Protein AF-A0A3R6S702-F1 (afdb_monomer_lite)

Radius of gyration: 28.28 Å; chains: 1; bounding box: 38×88×32 Å

Sequence (125 aa):
MRTKDLLLLLFPLCTITIVCCNTTRNQTASSFKKETTITDSKANKVADLNDIKAIFKNNAPYTYNNGFILNKSGETIAYCSNGYILDKNKKTLGYYSNGYILDSNYKTIGNYANGYITLKKNETE

pLDDT: mean 70.96, std 25.51, range [30.61, 97.12]

Secondary structure (DSSP, 8-state):
------------------------------PPP-------SS------TTSGGGTS-TT--EEEETTEEE-TTS-EEEEEETTEEE-TTS-EEEEEETTEEE-TTS-EEEEEETTEEEEPP----

Foldseek 3Di:
DDDDDDDDDDDDDDDDDDDDDDDDDDDDDDDDDDDDDDDDDDPPPPPPCQAPVVLCPPQFKWFADPQFIAGPVRDGQWGHDPQFTAGPVRRGRFGDDDQFTAIPVRHTQWGHDPGIIGGDDPPPD

Structure (mmCIF, N/CA/C/O backbone):
data_AF-A0A3R6S702-F1
#
_entry.id   AF-A0A3R6S702-F1
#
loop_
_atom_site.group_PDB
_atom_site.id
_atom_site.type_symbol
_atom_site.label_atom_id
_atom_site.label_alt_id
_atom_site.label_comp_id
_atom_site.label_asym_id
_atom_site.label_entity_id
_atom_site.label_seq_id
_atom_site.pdbx_PDB_ins_code
_atom_site.Cartn_x
_atom_site.Cartn_y
_atom_site.Cartn_z
_atom_site.occupancy
_atom_site.B_iso_or_equiv
_atom_site.auth_seq_id
_atom_site.auth_comp_id
_atom_site.auth_asym_id
_atom_site.auth_atom_id
_atom_site.pdbx_PDB_model_num
ATOM 1 N N . MET A 1 1 ? 8.683 74.726 2.791 1.00 32.12 1 MET A N 1
ATOM 2 C CA . MET A 1 1 ? 7.694 75.799 3.049 1.00 32.12 1 MET A CA 1
ATOM 3 C C . MET A 1 1 ? 6.837 75.962 1.806 1.00 32.12 1 MET A C 1
ATOM 5 O O . MET A 1 1 ? 7.447 76.091 0.762 1.00 32.12 1 MET A O 1
ATOM 9 N N . ARG A 1 2 ? 5.495 75.930 1.964 1.00 39.50 2 ARG A N 1
ATOM 10 C CA . ARG A 1 2 ? 4.419 76.513 1.111 1.00 39.50 2 ARG A CA 1
ATOM 11 C C . ARG A 1 2 ? 4.585 76.372 -0.415 1.00 39.50 2 ARG A C 1
ATOM 13 O O . ARG A 1 2 ? 5.522 76.925 -0.955 1.00 39.50 2 ARG A O 1
ATOM 20 N N . THR A 1 3 ? 3.702 75.672 -1.129 1.00 39.62 3 THR A N 1
ATOM 21 C CA . THR A 1 3 ? 2.366 76.143 -1.595 1.00 39.62 3 THR A CA 1
ATOM 22 C C . THR A 1 3 ? 1.650 74.931 -2.262 1.00 39.62 3 THR A C 1
ATOM 24 O O . THR A 1 3 ? 2.328 74.145 -2.912 1.00 39.62 3 THR A O 1
ATOM 27 N N . LYS A 1 4 ? 0.384 74.544 -1.996 1.00 36.03 4 LYS A N 1
ATOM 28 C CA . LYS A 1 4 ? -0.915 75.191 -2.332 1.00 36.03 4 LYS A CA 1
ATOM 29 C C . LYS A 1 4 ? -0.940 75.607 -3.818 1.00 36.03 4 LYS A C 1
ATOM 31 O O . LYS A 1 4 ? -0.066 76.344 -4.224 1.00 36.03 4 LYS A O 1
ATOM 36 N N . ASP A 1 5 ? -1.755 75.113 -4.740 1.00 42.81 5 ASP A N 1
ATOM 37 C CA . ASP A 1 5 ? -3.209 74.958 -4.805 1.00 42.81 5 ASP A CA 1
ATOM 38 C C . ASP A 1 5 ? -3.482 74.133 -6.089 1.00 42.81 5 ASP A C 1
ATOM 40 O O . ASP A 1 5 ? -2.789 74.291 -7.089 1.00 42.81 5 ASP A O 1
ATOM 44 N N . LEU A 1 6 ? -4.282 73.068 -6.059 1.00 41.38 6 LEU A N 1
ATOM 45 C CA . LEU A 1 6 ? -5.735 73.074 -6.259 1.00 41.38 6 LEU A CA 1
ATOM 46 C C . LEU A 1 6 ? -6.174 73.675 -7.611 1.00 41.38 6 LEU A C 1
ATOM 48 O O . LEU A 1 6 ? -6.487 74.857 -7.703 1.00 41.38 6 LEU A O 1
ATOM 52 N N . LEU A 1 7 ? -6.307 72.816 -8.628 1.00 40.50 7 LEU A N 1
ATOM 53 C CA . LEU A 1 7 ? -7.241 73.042 -9.731 1.00 40.50 7 LEU A CA 1
ATOM 54 C C . LEU A 1 7 ? -8.290 71.921 -9.713 1.00 40.50 7 LEU A C 1
ATOM 56 O O . LEU A 1 7 ? -8.081 70.819 -10.214 1.00 40.50 7 LEU A O 1
ATOM 60 N N . LEU A 1 8 ? -9.403 72.218 -9.040 1.00 39.84 8 LEU A N 1
ATOM 61 C CA . LEU A 1 8 ? -10.706 71.604 -9.285 1.00 39.84 8 LEU A CA 1
ATOM 62 C C . LEU A 1 8 ? -11.157 71.978 -10.704 1.00 39.84 8 LEU A C 1
ATOM 64 O O . LEU A 1 8 ? -10.924 73.116 -11.095 1.00 39.84 8 LEU A O 1
ATOM 68 N N . LEU A 1 9 ? -11.836 71.057 -11.397 1.00 37.50 9 LEU A N 1
ATOM 69 C CA . LEU A 1 9 ? -12.952 71.234 -12.355 1.00 37.50 9 LEU A CA 1
ATOM 70 C C . LEU A 1 9 ? -12.971 69.993 -13.271 1.00 37.50 9 LEU A C 1
ATOM 72 O O . LEU A 1 9 ? -11.936 69.622 -13.803 1.00 37.50 9 LEU A O 1
ATOM 76 N N . LEU A 1 10 ? -14.059 69.308 -13.599 1.00 34.38 10 LEU A N 1
ATOM 77 C CA . LEU A 1 10 ? -15.412 69.154 -13.080 1.00 34.38 10 LEU A CA 1
ATOM 78 C C . LEU A 1 10 ? -15.954 67.949 -13.895 1.00 34.38 10 LEU A C 1
ATOM 80 O O . LEU A 1 10 ? -15.835 67.946 -15.114 1.00 34.38 10 LEU A O 1
ATOM 84 N N . PHE A 1 11 ? -16.431 66.918 -13.192 1.00 40.47 11 PHE A N 1
ATOM 85 C CA . PHE A 1 11 ? -17.395 65.839 -13.515 1.00 40.47 11 PHE A CA 1
ATOM 86 C C . PHE A 1 11 ? -18.203 65.944 -14.849 1.00 40.47 11 PHE A C 1
ATOM 88 O O . PHE A 1 11 ? -18.448 67.073 -15.270 1.00 40.47 11 PHE A O 1
ATOM 95 N N . PRO A 1 12 ? -18.810 64.852 -15.418 1.00 49.91 12 PRO A N 1
ATOM 96 C CA . PRO A 1 12 ? -19.651 63.986 -14.579 1.00 49.91 12 PRO A CA 1
ATOM 97 C C . PRO A 1 12 ? -20.121 62.570 -15.023 1.00 49.91 12 PRO A C 1
ATOM 99 O O . PRO A 1 12 ? -20.063 62.157 -16.173 1.00 49.91 12 PRO A O 1
ATOM 102 N N . LEU A 1 13 ? -20.727 61.921 -14.015 1.00 35.53 13 LEU A N 1
ATOM 103 C CA . LEU A 1 13 ? -21.881 61.007 -14.045 1.00 35.53 13 LEU A CA 1
ATOM 104 C C . LEU A 1 13 ? -21.692 59.585 -14.593 1.00 35.53 13 LEU A C 1
ATOM 106 O O . LEU A 1 13 ? -21.890 59.312 -15.767 1.00 35.53 13 LEU A O 1
ATOM 110 N N . CYS A 1 14 ? -21.563 58.646 -13.655 1.00 31.56 14 CYS A N 1
ATOM 111 C CA . CYS A 1 14 ? -22.572 57.592 -13.550 1.00 31.56 14 CYS A CA 1
ATOM 112 C C . CYS A 1 14 ? -22.748 57.204 -12.079 1.00 31.56 14 CYS A C 1
ATOM 114 O O . CYS A 1 14 ? -21.946 56.488 -11.485 1.00 31.56 14 CYS A O 1
ATOM 116 N N . THR A 1 15 ? -23.803 57.743 -11.475 1.00 43.81 15 THR A N 1
ATOM 117 C CA . THR A 1 15 ? -24.344 57.296 -10.195 1.00 43.81 15 THR A CA 1
ATOM 118 C C . THR A 1 15 ? -25.084 55.980 -10.394 1.00 43.81 15 THR A C 1
ATOM 120 O O . THR A 1 15 ? -26.067 55.945 -11.129 1.00 43.81 15 THR A O 1
ATOM 123 N N . ILE A 1 16 ? -24.696 54.936 -9.666 1.00 53.28 16 ILE A N 1
ATOM 124 C CA . ILE A 1 16 ? -25.645 53.923 -9.200 1.00 53.28 16 ILE A CA 1
ATOM 125 C C . ILE A 1 16 ? -25.425 53.790 -7.696 1.00 53.28 16 ILE A C 1
ATOM 127 O O . ILE A 1 16 ? -24.458 53.195 -7.229 1.00 53.28 16 ILE A O 1
ATOM 131 N N . THR A 1 17 ? -26.318 54.405 -6.930 1.00 43.50 17 THR A N 1
ATOM 132 C CA . THR A 1 17 ? -26.485 54.135 -5.505 1.00 43.50 17 THR A CA 1
ATOM 133 C C . THR A 1 17 ? -27.194 52.798 -5.347 1.00 43.50 17 THR A C 1
ATOM 135 O O . THR A 1 17 ? -28.360 52.681 -5.716 1.00 43.50 17 THR A O 1
ATOM 138 N N . ILE A 1 18 ? -26.529 51.817 -4.739 1.00 47.09 18 ILE A N 1
ATOM 139 C CA . ILE A 1 18 ? -27.221 50.764 -3.993 1.00 47.09 18 ILE A CA 1
ATOM 140 C C . ILE A 1 18 ? -26.896 50.989 -2.522 1.00 47.09 18 ILE A C 1
ATOM 142 O O . ILE A 1 18 ? -25.794 50.739 -2.041 1.00 47.09 18 ILE A O 1
ATOM 146 N N . VAL A 1 19 ? -27.896 51.530 -1.835 1.00 41.59 19 VAL A N 1
ATOM 147 C CA . VAL A 1 19 ? -28.039 51.491 -0.387 1.00 41.59 19 VAL A CA 1
ATOM 148 C C . VAL A 1 19 ? -28.171 50.027 0.024 1.00 41.59 19 VAL A C 1
ATOM 150 O O . VAL A 1 19 ? -29.099 49.361 -0.417 1.00 41.59 19 VAL A O 1
ATOM 153 N N . CYS A 1 20 ? -27.270 49.545 0.879 1.00 32.31 20 CYS A N 1
ATOM 154 C CA . CYS A 1 20 ? -27.663 48.870 2.117 1.00 32.31 20 CYS A CA 1
ATOM 155 C C . CYS A 1 20 ? -26.465 48.689 3.062 1.00 32.31 20 CYS A C 1
ATOM 157 O O . CYS A 1 20 ? -25.530 47.948 2.787 1.00 32.31 20 CYS A O 1
ATOM 159 N N . CYS A 1 21 ? -26.572 49.411 4.178 1.00 30.70 21 CYS A N 1
ATOM 160 C CA . CYS A 1 21 ? -26.028 49.195 5.518 1.00 30.70 21 CYS A CA 1
ATOM 161 C C . CYS A 1 21 ? -24.588 48.697 5.731 1.00 30.70 21 CYS A C 1
ATOM 163 O O . CYS A 1 21 ? -24.235 47.535 5.557 1.00 30.70 21 CYS A O 1
ATOM 165 N N . ASN A 1 22 ? -23.834 49.618 6.335 1.00 36.91 22 ASN A N 1
ATOM 166 C CA . ASN A 1 22 ? -22.695 49.428 7.225 1.00 36.91 22 ASN A CA 1
ATOM 167 C C . ASN A 1 22 ? -22.798 48.194 8.145 1.00 36.91 22 ASN A C 1
ATOM 169 O O . ASN A 1 22 ? -23.729 48.090 8.940 1.00 36.91 22 ASN A O 1
ATOM 173 N N . THR A 1 23 ? -21.740 47.382 8.186 1.00 34.09 23 THR A N 1
ATOM 174 C CA . THR A 1 23 ? -20.982 47.126 9.427 1.00 34.09 23 THR A CA 1
ATOM 175 C C . THR A 1 23 ? -19.567 46.659 9.086 1.00 34.09 23 THR A C 1
ATOM 177 O O . THR A 1 23 ? -19.337 45.794 8.247 1.00 34.09 23 THR A O 1
ATOM 180 N N . THR A 1 24 ? -18.612 47.323 9.725 1.00 40.12 24 THR A N 1
ATOM 181 C CA . THR A 1 24 ? -17.164 47.277 9.520 1.00 40.12 24 THR A CA 1
ATOM 182 C C . THR A 1 24 ? -16.463 46.157 10.294 1.00 40.12 24 THR A C 1
ATOM 184 O O . THR A 1 24 ? -16.734 45.995 11.478 1.00 40.12 24 THR A O 1
ATOM 187 N N . ARG A 1 25 ? -15.398 45.614 9.669 1.00 35.84 25 ARG A N 1
ATOM 188 C CA . ARG A 1 25 ? -14.205 44.942 10.254 1.00 35.84 25 ARG A CA 1
ATOM 189 C C . ARG A 1 25 ? -14.482 43.535 10.837 1.00 35.84 25 ARG A C 1
ATOM 191 O O . ARG A 1 25 ? -15.504 43.307 11.449 1.00 35.84 25 ARG A O 1
ATOM 198 N N . ASN A 1 26 ? -13.605 42.536 10.722 1.00 30.61 26 ASN A N 1
ATOM 199 C CA . ASN A 1 26 ? -12.149 42.597 10.771 1.00 30.61 26 ASN A CA 1
ATOM 200 C C . ASN A 1 26 ? -11.519 41.268 10.278 1.00 30.61 26 ASN A C 1
ATOM 202 O O . ASN A 1 26 ? -11.971 40.200 10.665 1.00 30.61 26 ASN A O 1
ATOM 206 N N . GLN A 1 27 ? -10.414 41.399 9.537 1.00 35.66 27 GLN A N 1
ATOM 207 C CA . GLN A 1 27 ? -9.248 40.502 9.456 1.00 35.66 27 GLN A CA 1
ATOM 208 C C . GLN A 1 27 ? -9.254 39.163 8.670 1.00 35.66 27 GLN A C 1
ATOM 210 O O . GLN A 1 27 ? -9.765 38.131 9.087 1.00 35.66 27 GLN A O 1
ATOM 215 N N . THR A 1 28 ? -8.411 39.219 7.624 1.00 34.47 28 THR A N 1
ATOM 216 C CA . THR A 1 28 ? -7.451 38.226 7.091 1.00 34.47 28 THR A CA 1
ATOM 217 C C . THR A 1 28 ? -7.920 37.090 6.178 1.00 34.47 28 THR A C 1
ATOM 219 O O . THR A 1 28 ? -8.766 36.267 6.498 1.00 34.47 28 THR A O 1
ATOM 222 N N . ALA A 1 29 ? -7.279 37.070 5.008 1.00 42.81 29 ALA A N 1
ATOM 223 C CA . ALA A 1 29 ? -7.495 36.185 3.881 1.00 42.81 29 ALA A CA 1
ATOM 224 C C . ALA A 1 29 ? -7.015 34.744 4.125 1.00 42.81 29 ALA A C 1
ATOM 226 O O . ALA A 1 29 ? -5.889 34.513 4.559 1.00 42.81 29 ALA A O 1
ATOM 227 N N . SER A 1 30 ? -7.825 33.785 3.684 1.00 36.28 30 SER A N 1
ATOM 228 C CA . SER A 1 30 ? -7.355 32.568 3.022 1.00 36.28 30 SER A CA 1
ATOM 229 C C . SER A 1 30 ? -8.425 32.173 2.005 1.00 36.28 30 SER A C 1
ATOM 231 O O . SER A 1 30 ? -9.613 32.141 2.321 1.00 36.28 30 SER A O 1
ATOM 233 N N . SER A 1 31 ? -8.019 32.005 0.753 1.00 38.03 31 SER A N 1
ATOM 234 C CA . SER A 1 31 ? -8.885 31.816 -0.407 1.00 38.03 31 SER A CA 1
ATOM 235 C C . SER A 1 31 ? -9.826 30.618 -0.253 1.00 38.03 31 SER A C 1
ATOM 237 O O . SER A 1 31 ? -9.432 29.498 0.074 1.00 38.03 31 SER A O 1
ATOM 239 N N . PHE A 1 32 ? -11.101 30.884 -0.521 1.00 36.03 32 PHE A N 1
ATOM 240 C CA . PHE A 1 32 ? -12.185 29.917 -0.590 1.00 36.03 32 PHE A CA 1
ATOM 241 C C . PHE A 1 32 ? -11.889 28.862 -1.673 1.00 36.03 32 PHE A C 1
ATOM 243 O O . PHE A 1 32 ? -11.524 29.193 -2.801 1.00 36.03 32 PHE A O 1
ATOM 250 N N . LYS A 1 33 ? -12.004 27.583 -1.299 1.00 50.19 33 LYS A N 1
ATOM 251 C CA . LYS A 1 33 ? -11.893 26.417 -2.191 1.00 50.19 33 LYS A CA 1
ATOM 252 C C . LYS A 1 33 ? -13.011 26.400 -3.246 1.00 50.19 33 LYS A C 1
ATOM 254 O O . LYS A 1 33 ? -14.063 26.988 -3.023 1.00 50.19 33 LYS A O 1
ATOM 259 N N . LYS A 1 34 ? -12.794 25.530 -4.251 1.00 40.88 34 LYS A N 1
ATOM 260 C CA . LYS A 1 34 ? -13.699 24.984 -5.296 1.00 40.88 34 LYS A CA 1
ATOM 261 C C . LYS A 1 34 ? -13.494 25.700 -6.643 1.00 40.88 34 LYS A C 1
ATOM 263 O O . LYS A 1 34 ? -13.475 26.915 -6.682 1.00 40.88 34 LYS A O 1
ATOM 268 N N . GLU A 1 35 ? -13.259 25.044 -7.776 1.00 38.84 35 GLU A N 1
ATOM 269 C CA . GLU A 1 35 ? -13.674 23.719 -8.244 1.00 38.84 35 GLU A CA 1
ATOM 270 C C . GLU A 1 35 ? -12.798 23.355 -9.458 1.00 38.84 35 GLU A C 1
ATOM 272 O O . GLU A 1 35 ? -12.600 24.195 -10.332 1.00 38.84 35 GLU A O 1
ATOM 277 N N . THR A 1 36 ? -12.258 22.137 -9.541 1.00 41.53 36 THR A N 1
ATOM 278 C CA . THR A 1 36 ? -11.627 21.662 -10.783 1.00 41.53 36 THR A CA 1
ATOM 279 C C . THR A 1 36 ? -12.686 20.924 -11.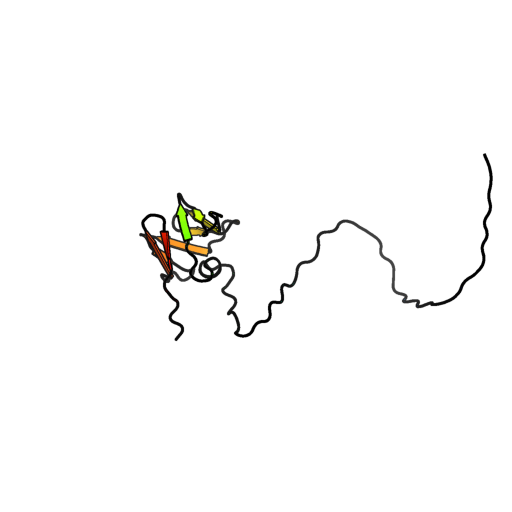587 1.00 41.53 36 THR A C 1
ATOM 281 O O . THR A 1 36 ? -12.921 19.737 -11.380 1.00 41.53 36 THR A O 1
ATOM 284 N N . THR A 1 37 ? -13.346 21.637 -12.493 1.00 40.72 37 THR A N 1
ATOM 285 C CA . THR A 1 37 ? -14.067 21.022 -13.606 1.00 40.72 37 THR A CA 1
ATOM 286 C C . THR A 1 37 ? -13.053 20.429 -14.576 1.00 40.72 37 THR A C 1
ATOM 288 O O . THR A 1 37 ? -12.322 21.163 -15.236 1.00 40.72 37 THR A O 1
ATOM 291 N N . ILE A 1 38 ? -13.030 19.102 -14.679 1.00 45.00 38 ILE A N 1
ATOM 292 C CA . ILE A 1 38 ? -12.623 18.423 -15.909 1.00 45.00 38 ILE A CA 1
ATOM 293 C C . ILE A 1 38 ? -13.839 17.624 -16.364 1.00 45.00 38 ILE A C 1
ATOM 295 O O . ILE A 1 38 ? -14.158 16.572 -15.813 1.00 45.00 38 ILE A O 1
ATOM 299 N N . THR A 1 39 ? -14.551 18.177 -17.339 1.00 44.12 39 THR A N 1
ATOM 300 C CA . THR A 1 39 ? -15.425 17.425 -18.233 1.00 44.12 39 THR A CA 1
ATOM 301 C C . THR A 1 39 ? -14.546 16.775 -19.288 1.00 44.12 39 THR A C 1
ATOM 303 O O . THR A 1 39 ? -13.963 17.497 -20.082 1.00 44.12 39 THR A O 1
ATOM 306 N N . ASP A 1 40 ? -14.473 15.445 -19.279 1.00 44.31 40 ASP A N 1
ATOM 307 C CA . ASP A 1 40 ? -14.474 14.623 -20.488 1.00 44.31 40 ASP A CA 1
ATOM 308 C C . ASP A 1 40 ? -15.154 13.285 -20.158 1.00 44.31 40 ASP A C 1
ATOM 310 O O . ASP A 1 40 ? -15.072 12.734 -19.058 1.00 44.31 40 ASP A O 1
ATOM 314 N N . SER A 1 41 ? -15.970 12.844 -21.098 1.00 59.47 41 SER A N 1
ATOM 315 C CA . SER A 1 41 ? -17.135 11.981 -20.942 1.00 59.47 41 SER A CA 1
ATOM 316 C C . SER A 1 41 ? -16.828 10.500 -20.701 1.00 59.47 41 SER A C 1
ATOM 318 O O . SER A 1 41 ? -16.538 9.764 -21.638 1.00 59.47 41 SER A O 1
ATOM 320 N N . LYS A 1 42 ? -16.994 10.055 -19.453 1.00 49.31 42 LYS A N 1
ATOM 321 C CA . LYS A 1 42 ? -17.662 8.813 -18.996 1.00 49.31 42 LYS A CA 1
ATOM 322 C C . LYS A 1 42 ? -17.531 8.849 -17.482 1.00 49.31 42 LYS A C 1
ATOM 324 O O . LYS A 1 42 ? -16.407 8.834 -16.999 1.00 49.31 42 LYS A O 1
ATOM 329 N N . ALA A 1 43 ? -18.643 9.014 -16.761 1.00 39.44 43 ALA A N 1
ATOM 330 C CA . ALA A 1 43 ? -18.660 9.312 -15.328 1.00 39.44 43 ALA A CA 1
ATOM 331 C C . ALA A 1 43 ? -17.572 8.531 -14.575 1.00 39.44 43 ALA A C 1
ATOM 333 O O . ALA A 1 43 ? -17.692 7.324 -14.361 1.00 39.44 43 ALA A O 1
ATOM 334 N N . ASN A 1 44 ? -16.491 9.227 -14.210 1.00 48.69 44 ASN A N 1
ATOM 335 C CA . ASN A 1 44 ? -15.507 8.703 -13.288 1.00 48.69 44 ASN A CA 1
ATOM 336 C C . ASN A 1 44 ? -16.262 8.583 -11.971 1.00 48.69 44 ASN A C 1
ATOM 338 O O . ASN A 1 44 ? -16.500 9.587 -11.299 1.00 48.69 44 ASN A O 1
ATOM 342 N N . LYS A 1 45 ? -16.761 7.376 -11.683 1.00 45.50 45 LYS A N 1
ATOM 343 C CA . LYS A 1 45 ? -17.362 7.026 -10.403 1.00 45.50 45 LYS A CA 1
ATOM 344 C C . LYS A 1 45 ? -16.349 7.508 -9.379 1.00 45.50 45 LYS A C 1
ATOM 346 O O . LYS A 1 45 ? -15.239 6.984 -9.367 1.00 45.50 45 LYS A O 1
ATOM 351 N N . VAL A 1 46 ? -16.671 8.579 -8.653 1.00 45.09 46 VAL A N 1
ATOM 352 C CA . VAL A 1 46 ? -15.746 9.187 -7.698 1.00 45.09 46 VAL A CA 1
ATOM 353 C C . VAL A 1 46 ? -15.465 8.088 -6.691 1.00 45.09 46 VAL A C 1
ATOM 355 O O . VAL A 1 46 ? -16.298 7.807 -5.836 1.00 45.09 46 VAL A O 1
ATOM 358 N N . ALA A 1 47 ? -14.353 7.374 -6.882 1.00 50.78 47 ALA A N 1
ATOM 359 C CA . ALA A 1 47 ? -13.860 6.440 -5.899 1.00 50.78 47 ALA A CA 1
ATOM 360 C C . ALA A 1 47 ? -13.755 7.275 -4.636 1.00 50.78 47 ALA A C 1
ATOM 362 O O . ALA A 1 47 ? -13.158 8.359 -4.687 1.00 50.78 47 ALA A O 1
ATOM 363 N N . ASP A 1 48 ? -14.412 6.836 -3.563 1.00 53.31 48 ASP A N 1
ATOM 364 C CA . ASP A 1 48 ? -14.285 7.500 -2.280 1.00 53.31 48 ASP A CA 1
ATOM 365 C C . ASP A 1 48 ? -12.802 7.794 -2.095 1.00 53.31 48 ASP A C 1
ATOM 367 O O . ASP A 1 48 ? -11.975 6.882 -2.139 1.00 53.31 48 ASP A O 1
ATOM 371 N N . LEU A 1 49 ? -12.448 9.073 -1.940 1.00 59.69 49 LEU A N 1
ATOM 372 C CA . LEU A 1 49 ? -11.062 9.568 -1.843 1.00 59.69 49 LEU A CA 1
ATOM 373 C C . LEU A 1 49 ? -10.297 8.973 -0.634 1.00 59.69 49 LEU A C 1
ATOM 375 O O . LEU A 1 49 ? -9.181 9.359 -0.309 1.00 59.69 49 LEU A O 1
ATOM 379 N N . ASN A 1 50 ? -10.946 8.034 0.042 1.00 73.81 50 ASN A N 1
ATOM 380 C CA . ASN A 1 50 ? -10.614 7.348 1.264 1.00 73.81 50 ASN A CA 1
ATOM 381 C C . ASN A 1 50 ? -10.309 5.862 1.021 1.00 73.81 50 ASN A C 1
ATOM 383 O O . ASN A 1 50 ? -10.077 5.156 1.992 1.00 73.81 50 ASN A O 1
ATOM 387 N N . ASP A 1 51 ? -10.365 5.380 -0.223 1.00 86.38 51 ASP A N 1
ATOM 388 C CA . ASP A 1 51 ? -10.010 4.011 -0.595 1.00 86.38 51 ASP A CA 1
ATOM 389 C C . ASP A 1 51 ? -8.680 3.999 -1.356 1.00 86.38 51 ASP A C 1
ATOM 391 O O . ASP A 1 51 ? -8.362 4.889 -2.149 1.00 86.38 51 ASP A O 1
ATOM 395 N N . ILE A 1 52 ? -7.894 2.954 -1.146 1.00 89.88 52 ILE A N 1
ATOM 396 C CA . ILE A 1 52 ? -6.585 2.758 -1.757 1.00 89.88 52 ILE A CA 1
ATOM 397 C C . ILE A 1 52 ? -6.652 2.672 -3.290 1.00 89.88 52 ILE A C 1
ATOM 399 O O . ILE A 1 52 ? -5.704 3.035 -3.988 1.00 89.88 52 ILE A O 1
ATOM 403 N N . LYS A 1 53 ? -7.798 2.285 -3.855 1.00 88.88 53 LYS A N 1
ATOM 404 C CA . LYS A 1 53 ? -8.017 2.349 -5.308 1.00 88.88 53 LYS A CA 1
ATOM 405 C C . LYS A 1 53 ? -7.889 3.771 -5.858 1.00 88.88 53 LYS A C 1
ATOM 407 O O . LYS A 1 53 ? -7.490 3.931 -7.004 1.00 88.88 53 LYS A O 1
ATOM 412 N N . ALA A 1 54 ? -8.187 4.800 -5.061 1.00 84.81 54 ALA A N 1
ATOM 413 C CA . ALA A 1 54 ? -8.107 6.192 -5.497 1.00 84.81 54 ALA A CA 1
ATOM 414 C C . ALA A 1 54 ? -6.657 6.693 -5.650 1.00 84.81 54 ALA A C 1
ATOM 416 O O . ALA A 1 54 ? -6.400 7.605 -6.442 1.00 84.81 54 ALA A O 1
ATOM 417 N N . ILE A 1 55 ? -5.700 6.107 -4.916 1.00 88.00 55 ILE A N 1
ATOM 418 C CA . ILE A 1 55 ? -4.280 6.489 -5.013 1.00 88.00 55 ILE A CA 1
ATOM 419 C C . ILE A 1 55 ? -3.551 5.749 -6.139 1.00 88.00 55 ILE A C 1
ATOM 421 O O . ILE A 1 55 ? -2.582 6.270 -6.698 1.00 88.00 55 ILE A O 1
ATOM 425 N N . PHE A 1 56 ? -4.038 4.566 -6.512 1.00 88.12 56 PHE A N 1
ATOM 426 C CA . PHE A 1 56 ? -3.506 3.785 -7.617 1.00 88.12 56 PHE A CA 1
ATOM 427 C C . PHE A 1 56 ? -4.155 4.193 -8.941 1.00 88.12 56 PHE A C 1
ATOM 429 O O . PHE A 1 56 ? -5.264 3.794 -9.281 1.00 88.12 56 PHE A O 1
ATOM 436 N N . LYS A 1 57 ? -3.437 5.002 -9.715 1.00 80.25 57 LYS A N 1
ATOM 437 C CA . LYS A 1 57 ? -3.886 5.544 -10.997 1.00 80.25 57 LYS A CA 1
ATOM 438 C C . LYS A 1 57 ? -3.310 4.734 -12.154 1.00 80.25 57 LYS A C 1
ATOM 440 O O . LYS A 1 57 ? -2.115 4.447 -12.182 1.00 80.25 57 LYS A O 1
ATOM 445 N N . ASN A 1 58 ? -4.155 4.440 -13.143 1.00 71.69 58 ASN A N 1
ATOM 446 C CA . ASN A 1 58 ? -3.767 3.954 -14.475 1.00 71.69 58 ASN A CA 1
ATOM 447 C C . ASN A 1 58 ? -2.836 2.728 -14.479 1.00 71.69 58 ASN A C 1
ATOM 449 O O . ASN A 1 58 ? -2.000 2.609 -15.372 1.00 71.69 58 ASN A O 1
ATOM 453 N N . ASN A 1 59 ? -2.938 1.850 -13.472 1.00 69.12 59 ASN A N 1
ATOM 454 C CA . ASN A 1 59 ? -2.029 0.715 -13.272 1.00 69.12 59 ASN A CA 1
ATOM 455 C C . ASN A 1 59 ? -0.543 1.094 -13.435 1.00 69.12 59 ASN A C 1
ATOM 457 O O . ASN A 1 59 ? 0.250 0.324 -13.979 1.00 69.12 59 ASN A O 1
ATOM 461 N N . ALA A 1 60 ? -0.170 2.301 -12.995 1.00 80.44 60 ALA A N 1
ATOM 462 C CA . ALA A 1 60 ? 1.214 2.741 -13.014 1.00 80.44 60 ALA A CA 1
ATOM 463 C C . ALA A 1 60 ? 2.079 1.815 -12.138 1.00 80.44 60 ALA A C 1
ATOM 465 O O . ALA A 1 60 ? 1.569 1.191 -11.205 1.00 80.44 60 ALA A O 1
ATOM 466 N N . PRO A 1 61 ? 3.388 1.702 -12.415 1.00 85.44 61 PRO A N 1
ATOM 467 C CA . PRO A 1 61 ? 4.270 0.943 -11.547 1.00 85.44 61 PRO A CA 1
ATOM 468 C C . PRO A 1 61 ? 4.386 1.647 -10.192 1.00 85.44 61 PRO A C 1
ATOM 470 O O . PRO A 1 61 ? 4.682 2.844 -10.121 1.00 85.44 61 PRO A O 1
ATOM 473 N N . TYR A 1 62 ? 4.174 0.873 -9.132 1.00 94.69 62 TYR A N 1
ATOM 474 C CA . TYR A 1 62 ? 4.347 1.296 -7.749 1.00 94.69 62 TYR A CA 1
ATOM 475 C C . TYR A 1 62 ? 5.333 0.366 -7.057 1.00 94.69 62 TYR A C 1
ATOM 477 O O . TYR A 1 62 ? 5.388 -0.834 -7.347 1.00 94.69 62 TYR A O 1
ATOM 485 N N . THR A 1 63 ? 6.098 0.915 -6.125 1.00 95.94 63 THR A N 1
ATOM 486 C CA . THR A 1 63 ? 7.035 0.143 -5.312 1.00 95.94 63 THR A CA 1
ATOM 487 C C . THR A 1 63 ? 6.693 0.268 -3.841 1.00 95.94 63 THR A C 1
ATOM 489 O O . THR A 1 63 ? 6.101 1.249 -3.394 1.00 95.94 63 THR A O 1
ATOM 492 N N . TYR A 1 64 ? 7.049 -0.766 -3.093 1.00 95.19 64 TYR A N 1
ATOM 493 C CA . TYR A 1 64 ? 7.030 -0.777 -1.645 1.00 95.19 64 TYR A CA 1
ATOM 494 C C . TYR A 1 64 ? 8.472 -0.772 -1.146 1.00 95.19 64 TYR A C 1
ATOM 496 O O . TYR A 1 64 ? 9.258 -1.650 -1.504 1.00 95.19 64 TYR A O 1
ATOM 504 N N . ASN A 1 65 ? 8.809 0.190 -0.294 1.00 94.88 65 ASN A N 1
ATOM 505 C CA . ASN A 1 65 ? 10.127 0.288 0.315 1.00 94.88 65 ASN A CA 1
ATOM 506 C C . ASN A 1 65 ? 9.991 0.717 1.776 1.00 94.88 65 ASN A C 1
ATOM 508 O O . ASN A 1 65 ? 9.523 1.818 2.039 1.00 94.88 65 ASN A O 1
ATOM 512 N N . ASN A 1 66 ? 10.390 -0.146 2.716 1.00 92.69 66 ASN A N 1
ATOM 513 C CA . ASN A 1 66 ? 10.496 0.164 4.149 1.00 92.69 66 ASN A CA 1
ATOM 514 C C . ASN A 1 66 ? 9.287 0.908 4.748 1.00 92.69 66 ASN A C 1
ATOM 516 O O . ASN A 1 66 ? 9.445 1.866 5.499 1.00 92.69 66 ASN A O 1
ATOM 520 N N . GLY A 1 67 ? 8.070 0.471 4.415 1.00 94.56 67 GLY A N 1
ATOM 521 C CA . GLY A 1 67 ? 6.846 1.093 4.921 1.00 94.56 67 GLY A CA 1
ATOM 522 C C . GLY A 1 67 ? 6.324 2.257 4.075 1.00 94.56 67 GLY A C 1
ATOM 523 O O . GLY A 1 67 ? 5.357 2.897 4.469 1.00 94.56 67 GLY A O 1
ATOM 524 N N . PHE A 1 68 ? 6.906 2.530 2.910 1.00 96.62 68 PHE A N 1
ATOM 525 C CA . PHE A 1 68 ? 6.435 3.558 1.982 1.00 96.62 68 PHE A CA 1
ATOM 526 C C . PHE A 1 68 ? 5.972 2.930 0.675 1.00 96.62 68 PHE A C 1
ATOM 528 O O . PHE A 1 68 ? 6.647 2.062 0.121 1.00 96.62 68 PHE A O 1
ATOM 535 N N . ILE A 1 69 ? 4.836 3.401 0.166 1.00 96.00 69 ILE A N 1
ATOM 536 C CA . ILE A 1 69 ? 4.405 3.137 -1.204 1.00 96.00 69 ILE A CA 1
ATOM 537 C C . ILE A 1 69 ? 4.830 4.325 -2.054 1.00 96.00 69 ILE A C 1
ATOM 539 O O . ILE A 1 69 ? 4.445 5.465 -1.773 1.00 96.00 69 ILE A O 1
ATOM 543 N N . LEU A 1 70 ? 5.616 4.050 -3.089 1.00 95.38 70 LEU A N 1
ATOM 544 C CA . LEU A 1 70 ? 6.192 5.056 -3.968 1.00 95.38 70 LEU A CA 1
ATOM 545 C C . LEU A 1 70 ? 5.594 4.947 -5.369 1.00 95.38 70 LEU A C 1
ATOM 547 O O . LEU A 1 70 ? 5.319 3.849 -5.862 1.00 95.38 70 LEU A O 1
ATOM 551 N N . ASN A 1 71 ? 5.407 6.090 -6.024 1.00 93.38 71 ASN A N 1
ATOM 552 C CA . ASN A 1 71 ? 5.091 6.129 -7.450 1.00 93.38 71 ASN A CA 1
ATOM 553 C C . ASN A 1 71 ? 6.352 5.930 -8.314 1.00 93.38 71 ASN A C 1
ATOM 555 O O . ASN A 1 71 ? 7.469 5.820 -7.809 1.00 93.38 71 ASN A O 1
ATOM 559 N N . LYS A 1 72 ? 6.180 5.924 -9.642 1.00 90.44 72 LYS A N 1
ATOM 560 C CA . LYS A 1 72 ? 7.283 5.798 -10.612 1.00 90.44 72 LYS A CA 1
ATOM 561 C C . LYS A 1 72 ? 8.392 6.849 -10.434 1.00 90.44 72 LYS A C 1
ATOM 563 O O . LYS A 1 72 ? 9.542 6.561 -10.746 1.00 9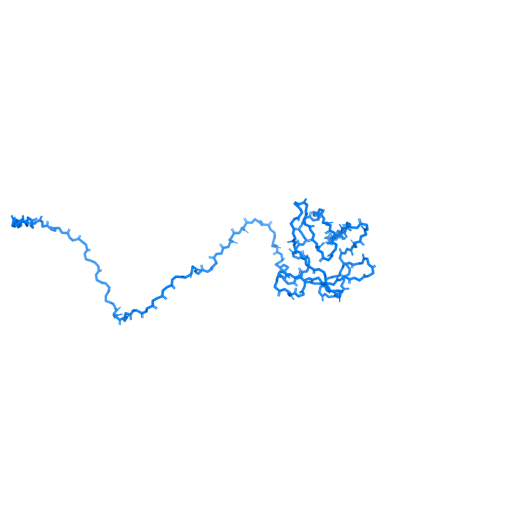0.44 72 LYS A O 1
ATOM 568 N N . SER A 1 73 ? 8.051 8.044 -9.954 1.00 93.00 73 SER A N 1
ATOM 569 C CA . SER A 1 73 ? 8.998 9.138 -9.702 1.00 93.00 73 SER A CA 1
ATOM 570 C C . SER A 1 73 ? 9.714 9.014 -8.349 1.00 93.00 73 SER A C 1
ATOM 572 O O . SER A 1 73 ? 10.565 9.841 -8.040 1.00 93.00 73 SER A O 1
ATOM 574 N N . GLY A 1 74 ? 9.381 8.003 -7.538 1.00 92.94 74 GLY A N 1
ATOM 575 C CA . GLY A 1 74 ? 9.929 7.808 -6.194 1.00 92.94 74 GLY A CA 1
ATOM 576 C C . GLY A 1 74 ? 9.233 8.628 -5.104 1.00 92.94 74 GLY A C 1
ATOM 577 O O . GLY A 1 74 ? 9.681 8.628 -3.961 1.00 92.94 74 GLY A O 1
ATOM 578 N N . GLU A 1 75 ? 8.134 9.315 -5.418 1.00 94.06 75 GLU A N 1
ATOM 579 C CA . GLU A 1 75 ? 7.392 10.108 -4.438 1.00 94.06 75 GLU A CA 1
ATOM 580 C C . GLU A 1 75 ? 6.523 9.200 -3.568 1.00 94.06 75 GLU A C 1
ATOM 582 O O . GLU A 1 75 ? 5.851 8.294 -4.072 1.00 94.06 75 GLU A O 1
ATOM 587 N N . THR A 1 76 ? 6.491 9.468 -2.262 1.00 95.56 76 THR A N 1
ATOM 588 C CA . THR A 1 76 ? 5.618 8.746 -1.331 1.00 95.56 76 THR A CA 1
ATOM 589 C C . THR A 1 76 ? 4.161 9.124 -1.555 1.00 95.56 76 THR A C 1
ATOM 591 O O . THR A 1 76 ? 3.779 10.284 -1.404 1.00 95.56 76 THR A O 1
ATOM 594 N N . ILE A 1 77 ? 3.338 8.126 -1.866 1.00 94.38 77 ILE A N 1
ATOM 595 C CA . ILE A 1 77 ? 1.893 8.295 -2.059 1.00 94.38 77 ILE A CA 1
ATOM 596 C C . ILE A 1 77 ? 1.064 7.700 -0.918 1.00 94.38 77 ILE A C 1
ATOM 598 O O . ILE A 1 77 ? -0.089 8.091 -0.744 1.00 94.38 77 ILE A O 1
ATOM 602 N N . ALA A 1 78 ? 1.639 6.780 -0.139 1.00 95.62 78 ALA A N 1
ATOM 603 C CA . ALA A 1 78 ? 1.017 6.209 1.050 1.00 95.62 78 ALA A CA 1
ATOM 604 C C . ALA A 1 78 ? 2.057 5.600 2.001 1.00 95.62 78 ALA A C 1
ATOM 606 O O . ALA A 1 78 ? 3.193 5.314 1.611 1.00 95.62 78 ALA A O 1
ATOM 607 N N . TYR A 1 79 ? 1.633 5.379 3.242 1.00 97.12 79 TYR A N 1
ATOM 608 C CA . TYR A 1 79 ? 2.441 4.836 4.331 1.00 97.12 79 TYR A CA 1
ATOM 609 C C . TYR A 1 79 ? 1.862 3.500 4.791 1.00 97.12 79 TYR A C 1
ATOM 611 O O . TYR A 1 79 ? 0.658 3.378 4.974 1.00 97.12 79 TYR A O 1
ATOM 619 N N . CYS A 1 80 ? 2.708 2.509 5.024 1.00 96.38 80 CYS A N 1
ATOM 620 C CA . CYS A 1 80 ? 2.329 1.198 5.528 1.00 96.38 80 CYS A CA 1
ATOM 621 C C . CYS A 1 80 ? 2.773 1.064 6.984 1.00 96.38 80 CYS A C 1
ATOM 623 O O . CYS A 1 80 ? 3.954 1.210 7.298 1.00 96.38 80 CYS A O 1
ATOM 625 N N . SER A 1 81 ? 1.836 0.765 7.879 1.00 96.44 81 SER A N 1
ATOM 626 C CA . SER A 1 81 ? 2.129 0.553 9.295 1.00 96.44 81 SER A CA 1
ATOM 627 C C . SER A 1 81 ? 1.133 -0.419 9.907 1.00 96.44 81 SER A C 1
ATOM 629 O O . SER A 1 81 ? -0.070 -0.253 9.734 1.00 96.44 81 SER A O 1
ATOM 631 N N . ASN A 1 82 ? 1.624 -1.428 10.634 1.00 95.75 82 ASN A N 1
ATOM 632 C CA . ASN A 1 82 ? 0.804 -2.383 11.390 1.00 95.75 82 ASN A CA 1
ATOM 633 C C . ASN A 1 82 ? -0.327 -3.046 10.573 1.00 95.75 82 ASN A C 1
ATOM 635 O O . ASN A 1 82 ? -1.420 -3.258 11.087 1.00 95.75 82 ASN A O 1
ATOM 639 N N . GLY A 1 83 ? -0.084 -3.343 9.292 1.00 95.94 83 GLY A N 1
ATOM 640 C CA . GLY A 1 83 ? -1.084 -3.935 8.389 1.00 95.94 83 GLY A CA 1
ATOM 641 C C . GLY A 1 83 ? -2.038 -2.932 7.725 1.00 95.94 83 GLY A C 1
ATOM 642 O O . GLY A 1 83 ? -2.859 -3.322 6.896 1.00 95.94 83 GLY A O 1
ATOM 643 N N . TYR A 1 84 ? -1.916 -1.638 8.027 1.00 97.12 84 TYR A N 1
ATOM 644 C CA . TYR A 1 84 ? -2.713 -0.565 7.434 1.00 97.12 84 TYR A CA 1
ATOM 645 C C . TYR A 1 84 ? -1.931 0.184 6.364 1.00 97.12 84 TYR A C 1
ATOM 647 O O . TYR A 1 84 ? -0.740 0.455 6.526 1.00 97.12 84 TYR A O 1
ATOM 655 N N . ILE A 1 85 ? -2.628 0.583 5.304 1.00 96.94 85 ILE A N 1
ATOM 656 C CA . ILE A 1 85 ? -2.134 1.539 4.316 1.00 96.94 85 ILE A CA 1
ATOM 657 C C . ILE A 1 85 ? -2.818 2.874 4.587 1.00 96.94 85 ILE A C 1
ATOM 659 O O . ILE A 1 85 ? -4.044 2.954 4.653 1.00 96.94 85 ILE A O 1
ATOM 663 N N . LEU A 1 86 ? -2.016 3.914 4.772 1.00 96.25 86 LEU A N 1
ATOM 664 C CA . LEU A 1 86 ? -2.417 5.205 5.304 1.00 96.25 86 LEU A CA 1
ATOM 665 C C . LEU A 1 86 ? -2.095 6.335 4.324 1.00 96.25 86 LEU A C 1
ATOM 667 O O . LEU A 1 86 ? -1.075 6.304 3.633 1.00 96.25 86 LEU A O 1
ATOM 671 N N . ASP A 1 87 ? -2.929 7.369 4.317 1.00 94.12 87 ASP A N 1
ATOM 672 C CA . ASP A 1 87 ? -2.607 8.639 3.670 1.00 94.12 87 ASP A CA 1
ATOM 673 C C . ASP A 1 87 ? -1.617 9.471 4.514 1.00 94.12 87 ASP A C 1
ATOM 675 O O . ASP A 1 87 ? -1.220 9.107 5.626 1.00 94.12 87 ASP A O 1
ATOM 679 N N . LYS A 1 88 ? -1.249 10.651 4.005 1.00 91.31 88 LYS A N 1
ATOM 680 C CA . LYS A 1 88 ? -0.384 11.616 4.710 1.00 91.31 88 LYS A CA 1
ATOM 681 C C . LYS A 1 88 ? -0.933 12.124 6.048 1.00 91.31 88 LYS A C 1
ATOM 683 O O . LYS A 1 88 ? -0.167 12.611 6.871 1.00 91.31 88 LYS A O 1
ATOM 688 N N . ASN A 1 89 ? -2.242 12.025 6.265 1.00 93.00 89 ASN A N 1
ATOM 689 C CA . ASN A 1 89 ? -2.920 12.430 7.493 1.00 93.00 89 ASN A CA 1
ATOM 690 C C . ASN A 1 89 ? -3.182 11.234 8.423 1.00 93.00 89 ASN A C 1
ATOM 692 O O . ASN A 1 89 ? -3.944 11.368 9.379 1.00 93.00 89 ASN A O 1
ATOM 696 N N . LYS A 1 90 ? -2.563 10.071 8.161 1.00 92.69 90 LYS A N 1
ATOM 697 C CA . LYS A 1 90 ? -2.757 8.809 8.895 1.00 92.69 90 LYS A CA 1
ATOM 698 C C . LYS A 1 90 ? -4.179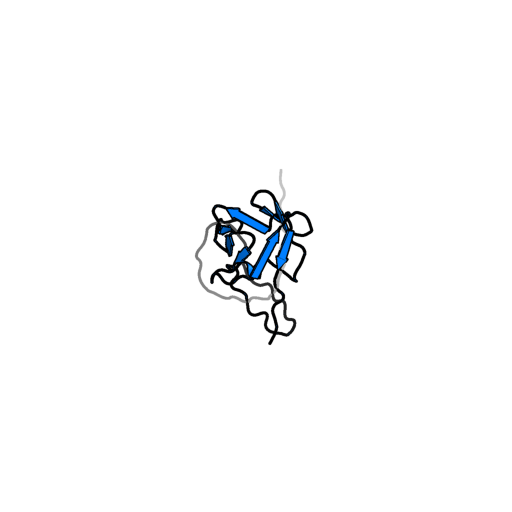 8.246 8.805 1.00 92.69 90 LYS A C 1
ATOM 700 O O . LYS A 1 90 ? -4.571 7.415 9.623 1.00 92.69 90 LYS A O 1
ATOM 705 N N . LYS A 1 91 ? -4.957 8.660 7.807 1.00 93.75 91 LYS A N 1
ATOM 706 C CA . LYS A 1 91 ? -6.251 8.058 7.496 1.00 93.75 91 LYS A CA 1
ATOM 707 C C . LYS A 1 91 ? -6.034 6.721 6.801 1.00 93.75 91 LYS A C 1
ATOM 709 O O . LYS A 1 91 ? -5.228 6.634 5.883 1.00 93.75 91 LYS A O 1
ATOM 714 N N . THR A 1 92 ? -6.780 5.698 7.207 1.00 95.06 92 THR A N 1
ATOM 715 C CA . THR A 1 92 ? -6.746 4.388 6.542 1.00 95.06 92 THR A CA 1
ATOM 716 C C . THR A 1 92 ? -7.350 4.476 5.145 1.00 95.06 92 THR A C 1
ATOM 718 O O . THR A 1 92 ? -8.476 4.939 4.987 1.00 95.06 92 THR A O 1
ATOM 721 N N . LEU A 1 93 ? -6.578 4.026 4.158 1.00 94.81 93 LEU A N 1
ATOM 722 C CA . LEU A 1 93 ? -6.979 3.864 2.762 1.00 94.81 93 LEU A CA 1
ATOM 723 C C . LEU A 1 93 ? -7.290 2.402 2.428 1.00 94.81 93 LEU A C 1
ATOM 725 O O . LEU A 1 93 ? -8.077 2.115 1.536 1.00 94.81 93 LEU A O 1
ATOM 729 N N . GLY A 1 94 ? -6.651 1.469 3.126 1.00 95.25 94 GLY A N 1
ATOM 730 C CA . GLY A 1 94 ? -6.803 0.039 2.907 1.00 95.25 94 GLY A CA 1
ATOM 731 C C . GLY A 1 94 ? -5.845 -0.740 3.792 1.00 95.25 94 GLY A C 1
ATOM 732 O O . GLY A 1 94 ? -5.323 -0.213 4.780 1.00 95.25 94 GLY A O 1
ATOM 733 N N . TYR A 1 95 ? -5.583 -1.985 3.414 1.00 96.62 95 TYR A N 1
ATOM 734 C CA . TYR A 1 95 ? -4.802 -2.910 4.228 1.00 96.62 95 TYR A CA 1
ATOM 735 C C . TYR A 1 95 ? -3.736 -3.617 3.399 1.00 96.62 95 TYR A C 1
ATOM 737 O O . TYR A 1 95 ? -3.859 -3.773 2.183 1.00 96.62 95 TYR A O 1
ATOM 745 N N . TYR A 1 96 ? -2.692 -4.079 4.078 1.00 96.06 96 TYR A N 1
ATOM 746 C CA . TYR A 1 96 ? -1.717 -5.001 3.513 1.00 96.06 96 TYR A CA 1
ATOM 747 C C . TYR A 1 96 ? -1.489 -6.161 4.472 1.00 96.06 96 TYR A C 1
ATOM 749 O O . TYR A 1 96 ? -1.389 -5.978 5.684 1.00 96.06 96 TYR A O 1
ATOM 757 N N . SER A 1 97 ? -1.411 -7.372 3.933 1.00 94.94 97 SER A N 1
ATOM 758 C CA . SER A 1 97 ? -1.164 -8.569 4.734 1.00 94.94 97 SER A CA 1
ATOM 759 C C . SER A 1 97 ? -0.652 -9.695 3.852 1.00 94.94 97 SER A C 1
ATOM 761 O O . SER A 1 97 ? -1.194 -9.919 2.772 1.00 94.94 97 SER A O 1
ATOM 763 N N . ASN A 1 98 ? 0.387 -10.402 4.304 1.00 93.88 98 ASN A N 1
ATOM 764 C CA . ASN A 1 98 ? 0.916 -11.605 3.651 1.00 93.88 98 ASN A CA 1
ATOM 765 C C . ASN A 1 98 ? 1.177 -11.445 2.138 1.00 93.88 98 ASN A C 1
ATOM 767 O O . ASN A 1 98 ? 0.817 -12.313 1.349 1.00 93.88 98 ASN A O 1
ATOM 771 N N . GLY A 1 99 ? 1.761 -10.318 1.713 1.00 93.62 99 GLY A N 1
ATOM 772 C CA . GLY A 1 99 ? 2.021 -10.060 0.289 1.00 93.62 99 GLY A CA 1
ATOM 773 C C . GLY A 1 99 ? 0.813 -9.559 -0.511 1.00 93.62 99 GLY A C 1
ATOM 774 O O . GLY A 1 99 ? 0.946 -9.303 -1.703 1.00 93.62 99 GLY A O 1
ATOM 775 N N . TYR A 1 100 ? -0.357 -9.381 0.104 1.00 96.06 100 TYR A N 1
ATOM 776 C CA . TYR A 1 100 ? -1.563 -8.876 -0.553 1.00 96.06 100 TYR A CA 1
ATOM 777 C C . TYR A 1 100 ? -1.857 -7.426 -0.190 1.00 96.06 100 TYR A C 1
ATOM 779 O O . TYR A 1 100 ? -1.552 -6.967 0.911 1.00 96.06 100 TYR A O 1
ATOM 787 N N . ILE A 1 101 ? -2.502 -6.733 -1.126 1.00 95.56 101 ILE A N 1
ATOM 788 C CA . ILE A 1 101 ? -3.058 -5.394 -0.953 1.00 95.56 101 ILE A CA 1
ATOM 789 C C . ILE A 1 101 ? -4.575 -5.506 -1.024 1.00 95.56 101 ILE A C 1
ATOM 791 O O . ILE A 1 101 ? -5.122 -6.073 -1.977 1.00 95.56 101 ILE A O 1
ATOM 795 N N . LEU A 1 102 ? -5.244 -4.965 -0.013 1.00 94.94 102 LEU A N 1
ATOM 796 C CA . LEU A 1 102 ? -6.683 -5.051 0.160 1.00 94.94 102 LEU A CA 1
ATOM 797 C C . LEU A 1 102 ? -7.296 -3.651 0.201 1.00 94.94 102 LEU A C 1
ATOM 799 O O . LEU A 1 102 ? -6.703 -2.721 0.755 1.00 94.94 102 LEU A O 1
ATOM 803 N N . ASP A 1 103 ? -8.480 -3.517 -0.387 1.00 93.38 103 ASP A N 1
ATOM 804 C CA . ASP A 1 103 ? -9.280 -2.299 -0.274 1.00 93.38 103 ASP A CA 1
ATOM 805 C C . ASP A 1 103 ? -9.937 -2.156 1.107 1.00 93.38 103 ASP A C 1
ATOM 807 O O . ASP A 1 103 ? -9.790 -3.014 1.983 1.00 93.38 103 ASP A O 1
ATOM 811 N N . SER A 1 104 ? -10.667 -1.059 1.311 1.00 90.38 104 SER A N 1
ATOM 812 C CA . SER A 1 104 ? -11.404 -0.795 2.555 1.00 90.38 104 SER A CA 1
ATOM 813 C C . SER A 1 104 ? -12.455 -1.859 2.913 1.00 90.38 104 SER A C 1
ATOM 815 O O . SER A 1 104 ? -12.837 -1.961 4.075 1.00 90.38 104 SER A O 1
ATOM 817 N N . ASN A 1 105 ? -12.883 -2.685 1.951 1.00 91.75 105 ASN A N 1
ATOM 818 C CA . ASN A 1 105 ? -13.807 -3.806 2.149 1.00 91.75 105 ASN A CA 1
ATOM 819 C C . ASN A 1 105 ? -13.076 -5.155 2.269 1.00 91.75 105 ASN A C 1
ATOM 821 O O . ASN A 1 105 ? -13.702 -6.206 2.139 1.00 91.75 105 ASN A O 1
ATOM 825 N N . TYR A 1 106 ? -11.756 -5.145 2.479 1.00 92.50 106 TYR A N 1
ATOM 826 C CA . TYR A 1 106 ? -10.904 -6.335 2.542 1.00 92.50 106 TYR A CA 1
ATOM 827 C C . TYR A 1 106 ? -10.900 -7.185 1.261 1.00 92.50 106 TYR A C 1
ATOM 829 O O . TY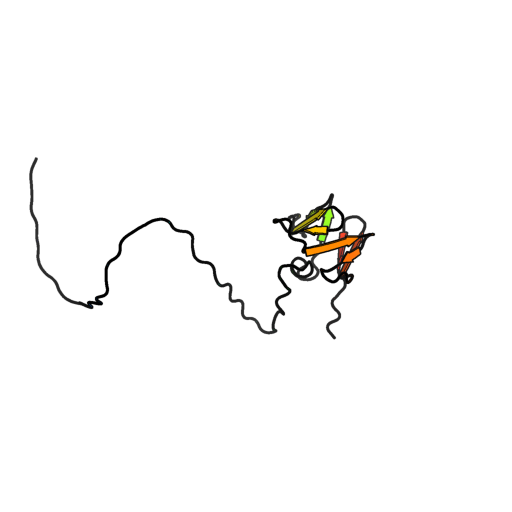R A 1 106 ? -10.506 -8.353 1.284 1.00 92.50 106 TYR A O 1
ATOM 837 N N . LYS A 1 107 ? -11.282 -6.624 0.108 1.00 93.56 107 LYS A N 1
ATOM 838 C CA . LYS A 1 107 ? -11.145 -7.318 -1.174 1.00 93.56 107 LYS A CA 1
ATOM 839 C C . LYS A 1 107 ? -9.723 -7.143 -1.693 1.00 93.56 107 LYS A C 1
ATOM 841 O O . LYS A 1 107 ? -9.202 -6.032 -1.759 1.00 93.56 107 LYS A O 1
ATOM 846 N N . THR A 1 108 ? -9.093 -8.237 -2.116 1.00 94.19 108 THR A N 1
ATOM 847 C CA . THR A 1 108 ? -7.758 -8.190 -2.725 1.00 94.19 108 THR A CA 1
ATOM 848 C C . THR A 1 108 ? -7.790 -7.437 -4.052 1.00 94.19 108 THR A C 1
ATOM 850 O O . THR A 1 108 ? -8.411 -7.898 -5.015 1.00 94.19 108 THR A O 1
ATOM 853 N N . ILE A 1 109 ? -7.047 -6.336 -4.123 1.00 93.06 109 ILE A N 1
ATOM 854 C CA . ILE A 1 109 ? -6.887 -5.513 -5.330 1.00 93.06 109 ILE A CA 1
ATOM 855 C C . ILE A 1 109 ? -5.516 -5.669 -5.982 1.00 93.06 109 ILE A C 1
ATOM 857 O O . ILE A 1 109 ? -5.297 -5.178 -7.084 1.00 93.06 109 ILE A O 1
ATOM 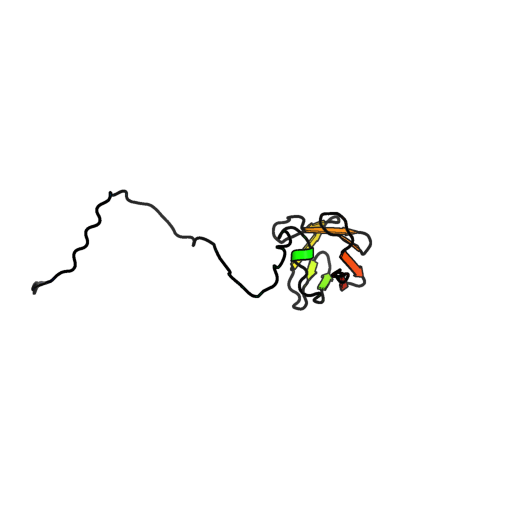861 N N . GLY A 1 110 ? -4.588 -6.348 -5.318 1.00 93.44 110 GLY A N 1
ATOM 862 C CA . GLY A 1 110 ? -3.241 -6.542 -5.821 1.00 93.44 110 GLY A CA 1
ATOM 863 C C . GLY A 1 110 ? -2.370 -7.323 -4.854 1.00 93.44 110 GLY A C 1
ATOM 864 O O . GLY A 1 110 ? -2.822 -7.777 -3.800 1.00 93.44 110 GLY A O 1
ATOM 865 N N . ASN A 1 111 ? -1.109 -7.457 -5.226 1.00 94.62 111 ASN A N 1
ATOM 866 C CA . ASN A 1 111 ? -0.063 -8.080 -4.439 1.00 94.62 111 ASN A CA 1
ATOM 867 C C . ASN A 1 111 ? 1.176 -7.184 -4.410 1.00 94.62 111 ASN A C 1
ATOM 869 O O . ASN A 1 111 ? 1.421 -6.417 -5.340 1.00 94.62 111 ASN A O 1
ATOM 873 N N . TYR A 1 112 ? 1.967 -7.305 -3.352 1.00 93.25 112 TYR A N 1
ATOM 874 C CA . TYR A 1 112 ? 3.308 -6.753 -3.281 1.00 93.25 112 TYR A CA 1
ATOM 875 C C . TYR A 1 112 ? 4.310 -7.895 -3.101 1.00 93.25 112 TYR A C 1
ATOM 877 O O . TYR A 1 112 ? 4.136 -8.771 -2.256 1.00 93.25 112 TYR A O 1
ATOM 885 N N . ALA A 1 113 ? 5.357 -7.901 -3.914 1.00 93.00 113 ALA A N 1
ATOM 886 C CA . ALA A 1 113 ? 6.412 -8.904 -3.862 1.00 93.00 113 ALA A CA 1
ATOM 887 C C . ALA A 1 113 ? 7.719 -8.287 -4.355 1.00 93.00 113 ALA A C 1
ATOM 889 O O . ALA A 1 113 ? 7.720 -7.511 -5.309 1.00 93.00 113 ALA A O 1
ATOM 890 N N . ASN A 1 114 ? 8.833 -8.622 -3.701 1.00 93.62 114 ASN A N 1
ATOM 891 C CA . ASN A 1 114 ? 10.171 -8.145 -4.075 1.00 93.62 114 ASN A CA 1
ATOM 892 C C . ASN A 1 114 ? 10.267 -6.612 -4.218 1.00 93.62 114 ASN A C 1
ATOM 894 O O . ASN A 1 114 ? 10.972 -6.108 -5.084 1.00 93.62 114 ASN A O 1
ATOM 898 N N . GLY A 1 115 ? 9.519 -5.868 -3.394 1.00 93.56 115 GLY A N 1
ATOM 899 C CA . GLY A 1 115 ? 9.482 -4.401 -3.430 1.00 93.56 115 GLY A CA 1
ATOM 900 C C . GLY A 1 115 ? 8.616 -3.796 -4.541 1.00 93.56 115 GLY A C 1
ATOM 901 O O . GLY A 1 115 ? 8.536 -2.576 -4.639 1.00 93.56 115 GLY A O 1
ATOM 902 N N . TYR A 1 116 ? 7.922 -4.602 -5.344 1.00 94.88 116 TYR A N 1
ATOM 903 C CA . TYR A 1 116 ? 7.027 -4.132 -6.403 1.00 94.88 116 TYR A CA 1
ATOM 904 C C . TYR A 1 116 ? 5.573 -4.433 -6.076 1.00 94.88 116 TYR A C 1
ATOM 906 O O . TYR A 1 116 ? 5.259 -5.467 -5.490 1.00 94.88 116 TYR A O 1
ATOM 914 N N . ILE A 1 117 ? 4.683 -3.538 -6.497 1.00 94.31 117 ILE A N 1
ATOM 915 C CA . ILE A 1 117 ? 3.236 -3.689 -6.368 1.00 94.31 117 ILE A CA 1
ATOM 916 C C . ILE A 1 117 ? 2.646 -4.022 -7.737 1.00 94.31 117 ILE A C 1
ATO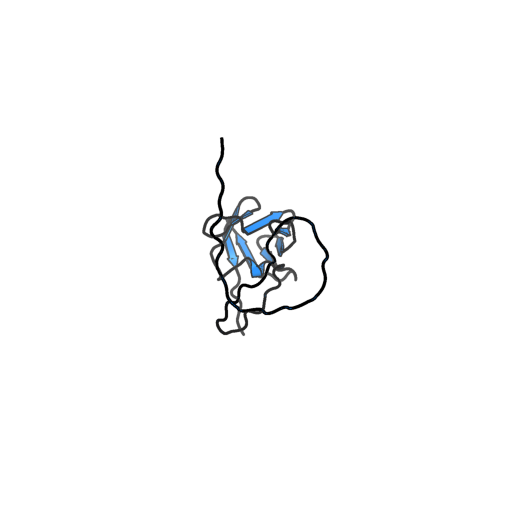M 918 O O . ILE A 1 117 ? 2.892 -3.331 -8.722 1.00 94.31 117 ILE A O 1
ATOM 922 N N . THR A 1 118 ? 1.832 -5.073 -7.782 1.00 93.19 118 THR A N 1
ATOM 923 C CA . THR A 1 118 ? 1.063 -5.488 -8.957 1.00 93.19 118 THR A CA 1
ATOM 924 C C . THR A 1 118 ? -0.421 -5.397 -8.630 1.00 93.19 118 THR A C 1
ATOM 926 O O . THR A 1 118 ? -0.899 -6.029 -7.691 1.00 93.19 118 THR A O 1
ATOM 929 N N . LEU A 1 119 ? -1.159 -4.597 -9.396 1.00 91.25 119 LEU A N 1
ATOM 930 C CA . LEU A 1 119 ? -2.599 -4.420 -9.221 1.00 91.25 119 LEU A CA 1
ATOM 931 C C . LEU A 1 119 ? -3.356 -5.372 -10.141 1.00 91.25 119 LEU A C 1
ATOM 933 O O . LEU A 1 119 ? -2.987 -5.557 -11.304 1.00 91.25 119 LEU A O 1
ATOM 937 N N . LYS A 1 120 ? -4.445 -5.950 -9.635 1.00 88.88 120 LYS A N 1
ATOM 938 C CA . LYS A 1 120 ? -5.387 -6.696 -10.465 1.00 88.88 120 LYS A CA 1
ATOM 939 C C . LYS A 1 120 ? -5.995 -5.736 -11.482 1.00 88.88 120 LYS A C 1
ATOM 941 O O . LYS A 1 120 ? -6.364 -4.610 -11.149 1.00 88.88 120 LYS A O 1
ATOM 946 N N . LYS A 1 121 ? -6.097 -6.177 -12.734 1.00 80.62 121 LYS A N 1
ATOM 947 C CA . LYS A 1 121 ? -6.882 -5.444 -13.728 1.00 80.62 121 LYS A CA 1
ATOM 948 C C . LYS A 1 121 ? -8.337 -5.486 -13.275 1.00 80.62 121 LYS A C 1
ATOM 950 O O . LYS A 1 121 ? -8.831 -6.549 -12.909 1.00 80.62 121 LYS A O 1
ATOM 955 N N . ASN A 1 122 ? -9.000 -4.335 -13.273 1.00 68.69 122 ASN A N 1
ATOM 956 C CA . ASN A 1 122 ? -10.446 -4.325 -13.137 1.00 68.69 122 ASN A CA 1
ATOM 957 C C . ASN A 1 122 ? -10.999 -4.989 -14.398 1.00 68.69 122 ASN A C 1
ATOM 959 O O . ASN A 1 122 ? -10.794 -4.476 -15.498 1.00 68.69 122 ASN A O 1
ATOM 963 N N . GLU A 1 123 ? -11.643 -6.139 -14.244 1.00 53.78 123 GLU A N 1
ATOM 964 C CA . GLU A 1 123 ? -12.517 -6.677 -15.275 1.00 53.78 123 GLU A CA 1
ATOM 965 C C . GLU A 1 123 ? -13.698 -5.706 -15.353 1.00 53.78 123 GLU A C 1
ATOM 967 O O . GLU A 1 123 ? -14.550 -5.658 -14.467 1.00 53.78 123 GLU A O 1
ATOM 972 N N . THR A 1 124 ? -13.660 -4.804 -16.332 1.00 51.38 124 THR A N 1
ATOM 973 C CA . THR A 1 124 ? -14.864 -4.102 -16.768 1.00 51.38 124 THR A CA 1
ATOM 974 C C . THR A 1 124 ? -15.740 -5.146 -17.434 1.00 51.38 124 THR A C 1
ATOM 976 O O . THR A 1 124 ? -15.478 -5.510 -18.580 1.00 51.38 124 THR A O 1
ATOM 979 N N . GLU A 1 125 ? -16.687 -5.665 -16.661 1.00 35.66 125 GLU A N 1
ATOM 980 C CA . GLU A 1 125 ? -17.866 -6.372 -17.160 1.00 35.66 125 GLU A CA 1
ATOM 981 C C . GLU A 1 125 ? -18.706 -5.441 -18.050 1.00 35.66 125 GLU A C 1
ATOM 983 O O . GLU A 1 125 ? -18.805 -4.228 -17.721 1.00 35.66 125 GLU A O 1
#